Protein AF-A0A081AE24-F1 (afdb_monomer_lite)

Organism: NCBI:txid1317066

pLDDT: mean 74.72, std 18.14, range [26.52, 94.0]

Structure (mmCIF, N/CA/C/O backbone):
data_AF-A0A081AE24-F1
#
_entry.id   AF-A0A081AE24-F1
#
loop_
_atom_site.group_PDB
_atom_site.id
_atom_site.type_symbol
_atom_site.label_atom_id
_atom_site.label_alt_id
_atom_site.label_comp_id
_atom_site.label_asym_id
_atom_site.label_entity_id
_atom_site.label_seq_id
_atom_site.pdbx_PDB_ins_code
_atom_site.Cartn_x
_atom_site.Cartn_y
_atom_site.Cartn_z
_atom_site.occupancy
_atom_site.B_iso_or_equiv
_atom_site.auth_seq_id
_atom_site.auth_comp_id
_atom_site.auth_asym_id
_atom_site.auth_atom_id
_atom_site.pdbx_PDB_model_num
ATOM 1 N N . MET A 1 1 ? 4.979 17.630 -4.922 1.00 41.41 1 MET A N 1
ATOM 2 C CA . MET A 1 1 ? 6.283 16.929 -4.987 1.00 41.41 1 MET A CA 1
ATOM 3 C C . MET A 1 1 ? 7.118 17.020 -3.705 1.00 41.41 1 MET A C 1
ATOM 5 O O . MET A 1 1 ? 7.867 16.092 -3.446 1.00 41.41 1 MET A O 1
ATOM 9 N N . ALA A 1 2 ? 7.011 18.074 -2.882 1.00 43.69 2 ALA A N 1
ATOM 10 C CA . ALA A 1 2 ? 7.809 18.193 -1.649 1.00 43.69 2 ALA A CA 1
ATOM 11 C C . ALA A 1 2 ? 7.499 17.121 -0.578 1.00 43.69 2 ALA A C 1
ATOM 13 O O . ALA A 1 2 ? 8.414 16.641 0.081 1.00 43.69 2 ALA A O 1
ATOM 14 N N . TRP A 1 3 ? 6.238 16.694 -0.447 1.00 47.53 3 TRP A N 1
ATOM 15 C CA . TRP A 1 3 ? 5.813 15.715 0.565 1.00 47.53 3 TRP A CA 1
ATOM 16 C C . TRP A 1 3 ? 6.389 14.302 0.342 1.00 47.53 3 TRP A C 1
ATOM 18 O O . TRP A 1 3 ? 6.712 13.615 1.305 1.00 47.53 3 TRP A O 1
ATOM 28 N N . LEU A 1 4 ? 6.619 13.914 -0.918 1.00 44.28 4 LEU A N 1
ATOM 29 C CA . LEU A 1 4 ? 7.229 12.633 -1.313 1.00 44.28 4 LEU A CA 1
ATOM 30 C C . LEU A 1 4 ? 8.671 12.485 -0.789 1.00 44.28 4 LEU A C 1
ATOM 32 O O . LEU A 1 4 ? 9.166 11.380 -0.614 1.00 44.28 4 LEU A O 1
ATOM 36 N N . ASN A 1 5 ? 9.340 13.608 -0.516 1.00 48.75 5 ASN A N 1
ATOM 37 C CA . ASN A 1 5 ? 10.709 13.654 -0.006 1.00 48.75 5 ASN A CA 1
ATOM 38 C C . ASN A 1 5 ? 10.793 13.862 1.514 1.00 48.75 5 ASN A C 1
ATOM 40 O O . ASN A 1 5 ? 11.902 13.880 2.042 1.00 48.75 5 ASN A O 1
ATOM 44 N N . ALA A 1 6 ? 9.661 14.076 2.192 1.00 53.69 6 ALA A N 1
ATOM 45 C CA . ALA A 1 6 ? 9.621 14.566 3.571 1.00 53.69 6 ALA A CA 1
ATOM 46 C C . ALA A 1 6 ? 9.233 13.499 4.611 1.00 53.69 6 ALA A C 1
ATOM 48 O O . ALA A 1 6 ? 9.387 13.742 5.804 1.00 53.69 6 ALA A O 1
ATOM 49 N N . GLY A 1 7 ? 8.734 12.332 4.191 1.00 47.12 7 GLY A N 1
ATOM 50 C CA . GLY A 1 7 ? 8.261 11.286 5.101 1.00 47.12 7 GLY A CA 1
ATOM 51 C C . GLY A 1 7 ? 9.222 10.104 5.195 1.00 47.12 7 GLY A C 1
ATOM 52 O O . GLY A 1 7 ? 9.335 9.325 4.255 1.00 47.12 7 GLY A O 1
ATOM 53 N N . GLY A 1 8 ? 9.882 9.940 6.339 1.00 54.56 8 GLY A N 1
ATOM 54 C CA . GLY A 1 8 ? 10.626 8.731 6.684 1.00 54.56 8 GLY A CA 1
ATOM 55 C C . GLY A 1 8 ? 10.760 8.611 8.199 1.00 54.56 8 GLY A C 1
ATOM 56 O O . GLY A 1 8 ? 11.072 9.592 8.870 1.00 54.56 8 GLY A O 1
ATOM 57 N N . VAL A 1 9 ? 10.519 7.418 8.741 1.00 50.28 9 VAL A N 1
ATOM 58 C CA . VAL A 1 9 ? 10.783 7.079 10.148 1.00 50.28 9 VAL A CA 1
ATOM 59 C C . VAL A 1 9 ? 11.939 6.086 10.174 1.00 50.28 9 VAL A C 1
ATOM 61 O O . VAL A 1 9 ? 11.972 5.143 9.385 1.00 50.28 9 VAL A O 1
ATOM 64 N N . ASN A 1 10 ? 12.907 6.297 11.067 1.00 51.16 10 ASN A N 1
ATOM 65 C CA . ASN A 1 10 ? 13.998 5.354 11.271 1.00 51.16 10 ASN A CA 1
ATOM 66 C C . ASN A 1 10 ? 13.455 4.088 11.964 1.00 51.16 10 ASN A C 1
ATOM 68 O O . ASN A 1 10 ? 13.301 4.063 13.185 1.00 51.16 10 ASN A O 1
ATOM 72 N N . MET A 1 11 ? 13.181 3.038 11.183 1.00 52.00 11 MET A N 1
ATOM 73 C CA . MET A 1 11 ? 12.704 1.741 11.693 1.00 52.00 11 MET A CA 1
ATOM 74 C C . MET A 1 11 ? 13.794 0.906 12.391 1.00 52.00 11 MET A C 1
ATOM 76 O O . MET A 1 11 ? 13.495 -0.163 12.906 1.00 52.00 11 MET A O 1
ATOM 80 N N . GLN A 1 12 ? 15.053 1.359 12.415 1.00 50.38 12 GLN A N 1
ATOM 81 C CA . GLN A 1 12 ? 16.148 0.629 13.065 1.00 50.38 12 GLN A CA 1
ATOM 82 C C . GLN A 1 12 ? 16.309 0.994 14.544 1.00 50.38 12 GLN A C 1
ATOM 84 O O . GLN A 1 12 ? 16.821 0.184 15.309 1.00 50.38 12 GLN A O 1
ATOM 89 N N . ASN A 1 13 ? 15.911 2.202 14.962 1.00 51.09 13 ASN A N 1
ATOM 90 C CA . ASN A 1 13 ? 16.130 2.642 16.348 1.00 51.09 13 ASN A CA 1
ATOM 91 C C . ASN A 1 13 ? 15.014 3.533 16.928 1.00 51.09 13 ASN A C 1
ATOM 93 O O . ASN A 1 13 ? 15.165 4.046 18.030 1.00 51.09 13 ASN A O 1
ATOM 97 N N . PHE A 1 14 ? 13.917 3.786 16.198 1.00 51.69 14 PHE A N 1
ATOM 98 C CA . PHE A 1 14 ? 12.763 4.589 16.661 1.00 51.69 14 PHE A CA 1
ATOM 99 C C . PHE A 1 14 ? 13.107 5.974 17.266 1.00 51.69 14 PHE A C 1
ATOM 101 O O . PHE A 1 14 ? 12.268 6.622 17.887 1.00 51.69 14 PHE A O 1
ATOM 108 N N . SER A 1 15 ? 14.339 6.455 17.085 1.00 47.44 15 SER A N 1
ATOM 109 C CA . SER A 1 15 ? 14.841 7.687 17.681 1.00 47.44 15 SER A CA 1
ATOM 110 C C . SER A 1 15 ? 14.500 8.876 16.794 1.00 47.44 15 SER A C 1
ATOM 112 O O . SER A 1 15 ? 14.891 8.923 15.629 1.00 47.44 15 SER A O 1
ATOM 114 N N . ALA A 1 16 ? 13.846 9.881 17.379 1.00 48.75 16 ALA A N 1
ATOM 115 C CA . ALA A 1 16 ? 13.494 11.144 16.724 1.00 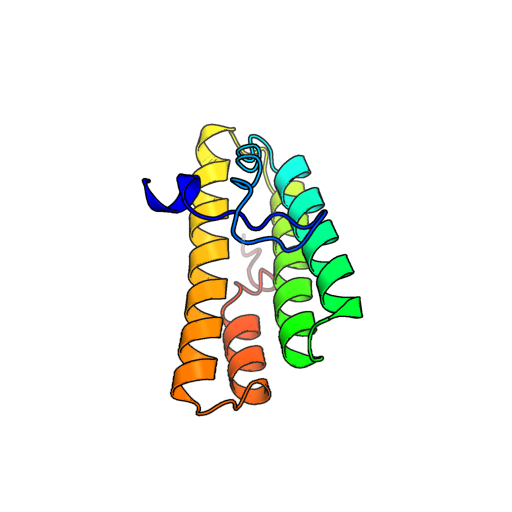48.75 16 ALA A CA 1
ATOM 116 C C . ALA A 1 16 ? 14.712 11.993 16.286 1.00 48.75 16 ALA A C 1
ATOM 118 O O . ALA A 1 16 ? 14.549 12.976 15.570 1.00 48.75 16 ALA A O 1
ATOM 119 N N . GLY A 1 17 ? 15.928 11.633 16.722 1.00 46.66 17 GLY A N 1
ATOM 120 C CA . GLY A 1 17 ? 17.161 12.401 16.505 1.00 46.66 17 GLY A CA 1
ATOM 121 C C . GLY A 1 17 ? 18.041 11.951 15.334 1.00 46.66 17 GLY A C 1
ATOM 122 O O . GLY A 1 17 ? 19.069 12.575 15.091 1.00 46.66 17 GLY A O 1
ATOM 123 N N . VAL A 1 18 ? 17.678 10.889 14.609 1.00 49.78 18 VAL A N 1
ATOM 124 C CA . VAL A 1 18 ? 18.432 10.441 13.428 1.00 49.78 18 VAL A CA 1
ATOM 125 C C . VAL A 1 18 ? 17.547 10.629 12.211 1.00 49.78 18 VAL A C 1
ATOM 127 O O . VAL A 1 18 ? 16.509 9.976 12.106 1.00 49.78 18 VAL A O 1
ATOM 130 N N . ALA A 1 19 ? 17.960 11.515 11.299 1.00 50.75 19 ALA A N 1
ATOM 131 C CA . ALA A 1 19 ? 17.292 11.685 10.016 1.00 50.75 19 ALA A CA 1
ATOM 132 C C . ALA A 1 19 ? 17.133 10.304 9.371 1.00 50.75 19 ALA A C 1
ATOM 134 O O . ALA A 1 19 ? 18.125 9.616 9.111 1.00 50.75 19 ALA A O 1
ATOM 135 N N . ALA A 1 20 ? 15.886 9.869 9.192 1.00 51.22 20 ALA A N 1
ATOM 136 C CA . ALA A 1 20 ? 15.614 8.603 8.542 1.00 51.22 20 ALA A CA 1
ATOM 137 C C . ALA A 1 20 ? 16.294 8.622 7.165 1.00 51.22 20 ALA A C 1
ATOM 139 O O . ALA A 1 20 ? 16.206 9.643 6.469 1.00 51.22 20 ALA A O 1
ATOM 140 N N . PRO A 1 21 ? 16.983 7.538 6.762 1.00 55.94 21 PRO A N 1
ATOM 141 C CA . PRO A 1 21 ? 17.475 7.422 5.403 1.00 55.94 21 PRO A CA 1
ATOM 142 C C . PRO A 1 21 ? 16.322 7.724 4.458 1.00 55.94 21 PRO A C 1
ATOM 144 O O . PRO A 1 21 ? 15.226 7.178 4.617 1.00 55.94 21 PRO A O 1
ATOM 147 N N . LYS A 1 22 ? 16.551 8.639 3.517 1.00 58.72 22 LYS A N 1
ATOM 148 C CA . LYS A 1 22 ? 15.528 8.989 2.543 1.00 58.72 22 LYS A CA 1
ATOM 149 C C . LYS A 1 22 ? 15.102 7.698 1.838 1.00 58.72 22 LYS A C 1
ATOM 151 O O . LYS A 1 22 ? 15.983 7.021 1.299 1.00 58.72 22 LYS A O 1
ATOM 156 N N . PRO A 1 23 ? 13.805 7.343 1.849 1.00 59.88 23 PRO A N 1
ATOM 157 C CA . PRO A 1 23 ? 13.355 6.146 1.166 1.00 59.88 23 PRO A CA 1
ATOM 158 C C . PRO A 1 23 ? 13.790 6.224 -0.301 1.00 59.88 23 PRO A C 1
ATOM 160 O O . PRO A 1 23 ? 13.650 7.293 -0.912 1.00 59.88 23 PRO A O 1
ATOM 163 N N . PRO A 1 24 ? 14.352 5.148 -0.873 1.00 66.06 24 PRO A N 1
ATOM 164 C CA . PRO A 1 24 ? 14.621 5.119 -2.299 1.00 66.06 24 PRO A CA 1
ATOM 165 C C . PRO A 1 24 ? 13.313 5.383 -3.050 1.00 66.06 24 PRO A C 1
ATOM 167 O O . PRO A 1 24 ? 12.264 4.831 -2.717 1.00 66.06 24 PRO A O 1
ATOM 170 N N . VAL A 1 25 ? 13.364 6.272 -4.043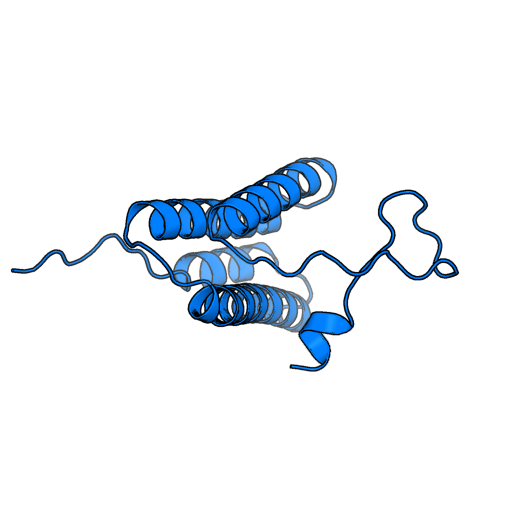 1.00 72.44 25 VAL A N 1
ATOM 171 C CA . VAL A 1 25 ? 12.200 6.556 -4.885 1.00 72.44 25 VAL A CA 1
ATOM 172 C C . VAL A 1 25 ? 11.906 5.298 -5.691 1.00 72.44 25 VAL A C 1
ATOM 174 O O . VAL A 1 25 ? 12.795 4.795 -6.378 1.00 72.44 25 VAL A O 1
ATOM 177 N N . ALA A 1 26 ? 10.677 4.789 -5.602 1.00 74.00 26 ALA A N 1
ATOM 178 C CA . ALA A 1 26 ? 10.256 3.656 -6.413 1.00 74.00 26 ALA A CA 1
ATOM 179 C C . ALA A 1 26 ? 10.416 4.017 -7.898 1.00 74.00 26 ALA A C 1
ATOM 181 O O . ALA A 1 26 ? 9.787 4.953 -8.391 1.00 74.00 26 ALA A O 1
ATOM 182 N N . SER A 1 27 ? 11.296 3.297 -8.589 1.00 80.62 27 SER A N 1
ATOM 183 C CA . SER A 1 27 ? 11.608 3.490 -10.010 1.00 80.62 27 SER A CA 1
ATOM 184 C C . SER A 1 27 ? 11.016 2.398 -10.903 1.00 80.62 27 SER A C 1
ATOM 186 O O . SER A 1 27 ? 11.143 2.467 -12.123 1.00 80.62 27 SER A O 1
ATOM 188 N N . SER A 1 28 ? 10.368 1.396 -10.304 1.00 89.38 28 SER A N 1
ATOM 189 C CA . SER A 1 28 ? 9.716 0.284 -10.991 1.00 89.38 28 SER A CA 1
ATOM 190 C C . SER A 1 28 ? 8.526 -0.238 -10.186 1.00 89.38 28 SER A C 1
ATOM 192 O O . SER A 1 28 ? 8.442 -0.026 -8.972 1.00 89.38 28 SER A O 1
ATOM 194 N N . MET A 1 29 ? 7.629 -0.964 -10.856 1.00 91.31 29 MET A N 1
ATOM 195 C CA . MET A 1 29 ? 6.525 -1.657 -10.187 1.00 91.31 29 MET A CA 1
ATOM 196 C C . MET A 1 29 ? 7.009 -2.755 -9.241 1.00 91.31 29 MET A C 1
ATOM 198 O O . MET A 1 29 ? 6.476 -2.862 -8.143 1.00 91.31 29 MET A O 1
ATOM 202 N N . GLY A 1 30 ? 8.075 -3.486 -9.583 1.00 90.56 30 GLY A N 1
ATOM 203 C CA . GLY A 1 30 ? 8.666 -4.482 -8.681 1.00 90.56 30 GLY A CA 1
ATOM 204 C C . GLY A 1 30 ? 9.071 -3.894 -7.323 1.00 90.56 30 GLY A C 1
ATOM 205 O O . GLY A 1 30 ? 8.723 -4.448 -6.283 1.00 90.56 30 GLY A O 1
ATOM 206 N N . LEU A 1 31 ? 9.702 -2.710 -7.312 1.00 89.81 31 LEU A N 1
ATOM 207 C CA . LEU A 1 31 ? 10.024 -2.009 -6.060 1.00 89.81 31 LEU A CA 1
ATOM 208 C C . LEU A 1 31 ? 8.769 -1.587 -5.284 1.00 89.81 31 LEU A C 1
ATOM 210 O O . LEU A 1 31 ? 8.780 -1.582 -4.054 1.00 89.81 31 LEU A O 1
ATOM 214 N N . LEU A 1 32 ? 7.688 -1.238 -5.985 1.00 90.44 32 LEU A N 1
ATOM 215 C CA . LEU A 1 32 ? 6.417 -0.876 -5.364 1.00 90.44 32 LEU A CA 1
ATOM 216 C C . LEU A 1 32 ? 5.720 -2.096 -4.742 1.00 90.44 32 LEU A C 1
ATOM 218 O O . LEU A 1 32 ? 5.236 -2.009 -3.614 1.00 90.44 32 LEU A O 1
ATOM 222 N N . VAL A 1 33 ? 5.724 -3.238 -5.439 1.00 92.50 33 VAL A N 1
ATOM 223 C CA . VAL A 1 33 ? 5.227 -4.526 -4.931 1.00 92.50 33 VAL A CA 1
ATOM 224 C C . VAL A 1 33 ? 6.010 -4.940 -3.686 1.00 92.50 33 VAL A C 1
ATOM 226 O O . VAL A 1 33 ? 5.410 -5.308 -2.676 1.00 92.50 33 VAL A O 1
ATOM 229 N N . ASP A 1 34 ? 7.341 -4.859 -3.727 1.00 90.94 34 ASP A N 1
ATOM 230 C CA . ASP A 1 34 ? 8.191 -5.227 -2.595 1.00 90.94 34 ASP A CA 1
ATOM 231 C C . ASP A 1 34 ? 7.966 -4.307 -1.388 1.00 90.94 34 ASP A C 1
ATOM 233 O O . ASP A 1 34 ? 7.844 -4.792 -0.259 1.00 90.94 34 ASP A O 1
ATOM 237 N N . ALA A 1 35 ? 7.822 -2.998 -1.615 1.00 90.31 35 ALA A N 1
ATOM 238 C CA . ALA A 1 35 ? 7.489 -2.039 -0.564 1.00 90.31 35 ALA A CA 1
ATOM 239 C C . ALA A 1 35 ? 6.110 -2.317 0.060 1.00 90.31 35 ALA A C 1
ATOM 241 O O . ALA A 1 35 ? 5.987 -2.358 1.286 1.00 90.31 35 ALA A O 1
ATOM 242 N N . ALA A 1 36 ? 5.081 -2.569 -0.758 1.00 91.88 36 ALA A N 1
ATOM 243 C CA . ALA A 1 36 ? 3.744 -2.917 -0.277 1.00 91.88 36 ALA A CA 1
ATOM 244 C C . ALA A 1 36 ? 3.751 -4.239 0.511 1.00 91.88 36 ALA A C 1
ATOM 246 O O . ALA A 1 36 ? 3.124 -4.344 1.568 1.00 91.88 36 ALA A O 1
ATOM 247 N N . ARG A 1 37 ? 4.524 -5.233 0.054 1.00 94.00 37 ARG A N 1
ATOM 248 C CA . ARG A 1 37 ? 4.688 -6.515 0.749 1.00 94.00 37 ARG A CA 1
ATOM 249 C C . ARG A 1 37 ? 5.370 -6.332 2.103 1.00 94.00 37 ARG A C 1
ATOM 251 O O . ARG A 1 37 ? 4.925 -6.919 3.089 1.00 94.00 37 ARG A O 1
ATOM 258 N N . MET A 1 38 ? 6.417 -5.510 2.170 1.00 91.75 38 MET A N 1
ATOM 259 C CA . MET A 1 38 ? 7.093 -5.175 3.425 1.00 91.75 38 MET A CA 1
ATOM 260 C C . MET A 1 38 ? 6.148 -4.457 4.397 1.00 91.75 38 MET A C 1
ATOM 262 O O . MET A 1 38 ? 6.107 -4.807 5.577 1.00 91.75 38 MET A O 1
ATOM 266 N N . LEU A 1 39 ? 5.341 -3.514 3.904 1.00 89.50 39 LEU A N 1
ATOM 267 C CA . LEU A 1 39 ? 4.341 -2.819 4.712 1.00 89.50 39 LEU A CA 1
ATOM 268 C C . LEU A 1 39 ? 3.283 -3.782 5.269 1.00 89.50 39 LEU A C 1
ATOM 270 O O . LEU A 1 39 ? 2.971 -3.711 6.455 1.00 89.50 39 LEU A O 1
ATOM 274 N N . CYS A 1 40 ? 2.785 -4.724 4.462 1.00 91.44 40 CYS A N 1
ATOM 275 C CA . CYS A 1 40 ? 1.858 -5.758 4.931 1.00 91.44 40 CYS A CA 1
ATOM 276 C C . CYS A 1 40 ? 2.491 -6.643 6.011 1.00 91.44 40 CYS A C 1
ATOM 278 O O . CYS A 1 40 ? 1.860 -6.925 7.026 1.00 91.44 40 CYS A O 1
ATOM 280 N N . ARG A 1 41 ? 3.757 -7.051 5.842 1.00 91.62 41 ARG A N 1
ATOM 281 C CA . ARG A 1 41 ? 4.477 -7.836 6.860 1.00 91.62 41 ARG A CA 1
ATOM 282 C C . ARG A 1 41 ? 4.584 -7.086 8.183 1.00 91.62 41 ARG A C 1
ATOM 284 O O . ARG A 1 41 ? 4.260 -7.654 9.218 1.00 91.62 41 ARG A O 1
ATOM 291 N N . TYR A 1 42 ? 4.957 -5.811 8.136 1.00 87.44 42 TYR A N 1
ATOM 292 C CA . TYR A 1 42 ? 4.985 -4.956 9.320 1.00 87.44 42 TYR A CA 1
ATOM 293 C C . TYR A 1 42 ? 3.587 -4.810 9.949 1.00 87.44 42 TYR A C 1
ATOM 295 O O . TYR A 1 42 ? 3.418 -4.907 11.162 1.00 87.44 42 TYR A O 1
ATOM 303 N N . ALA A 1 43 ? 2.549 -4.646 9.127 1.00 88.25 43 ALA A N 1
ATOM 304 C CA . ALA A 1 43 ? 1.173 -4.505 9.591 1.00 88.25 43 ALA A CA 1
ATOM 305 C C . ALA A 1 43 ? 0.651 -5.718 10.362 1.00 88.25 43 ALA A C 1
ATOM 307 O O . ALA A 1 43 ? -0.101 -5.559 11.326 1.00 88.25 43 ALA A O 1
ATOM 308 N N . GLN A 1 44 ? 1.064 -6.918 9.958 1.00 89.25 44 GLN A N 1
ATOM 309 C CA . GLN A 1 44 ? 0.692 -8.157 10.635 1.00 89.25 44 GLN A CA 1
ATOM 310 C C . GLN A 1 44 ? 1.208 -8.215 12.081 1.00 89.25 44 GLN A C 1
ATOM 312 O O . GLN A 1 44 ? 0.563 -8.821 12.938 1.00 89.25 44 GLN A O 1
ATOM 317 N N . GLU A 1 45 ? 2.323 -7.548 12.373 1.00 87.69 45 GLU A N 1
ATOM 318 C CA . GLU A 1 45 ? 2.889 -7.485 13.722 1.00 87.69 45 GLU A CA 1
ATOM 319 C C . GLU A 1 45 ? 2.265 -6.365 14.565 1.00 87.69 45 GLU A C 1
ATOM 321 O O . GLU A 1 45 ? 1.995 -6.570 15.748 1.00 87.69 45 GLU A O 1
ATOM 326 N N . PHE A 1 46 ? 1.989 -5.198 13.968 1.00 84.69 46 PHE A N 1
ATOM 327 C CA . PHE A 1 46 ? 1.728 -3.974 14.742 1.00 84.69 46 PHE A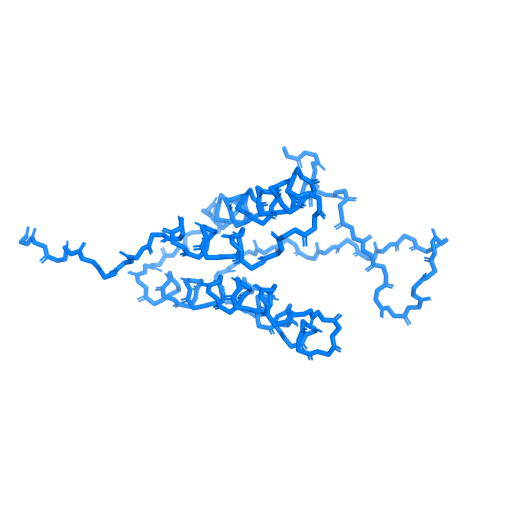 CA 1
ATOM 328 C C . PHE A 1 46 ? 0.338 -3.346 14.573 1.00 84.69 46 PHE A C 1
ATOM 330 O O . PHE A 1 46 ? -0.034 -2.501 15.388 1.00 84.69 46 PHE A O 1
ATOM 337 N N . TYR A 1 47 ? -0.446 -3.714 13.555 1.00 85.12 47 TYR A N 1
ATOM 338 C CA . TYR A 1 47 ? -1.739 -3.069 13.281 1.00 85.12 47 TYR A CA 1
ATOM 339 C C . TYR A 1 47 ? -2.947 -3.954 13.595 1.00 85.12 47 TYR A C 1
ATOM 341 O O . TYR A 1 47 ? -2.844 -5.176 13.658 1.00 85.12 47 TYR A O 1
ATOM 349 N N . 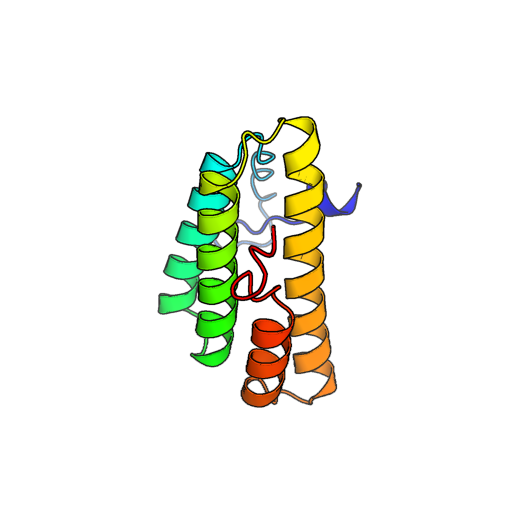ALA A 1 48 ? -4.111 -3.329 13.792 1.00 88.31 48 ALA A N 1
ATOM 350 C CA . ALA A 1 48 ? -5.388 -4.022 13.964 1.00 88.31 48 ALA A CA 1
ATOM 351 C C . ALA A 1 48 ? -5.900 -4.594 12.632 1.00 88.31 48 ALA A C 1
ATOM 353 O O . ALA A 1 48 ? -5.596 -4.044 11.572 1.00 88.31 48 ALA A O 1
ATOM 354 N N . GLN A 1 49 ? -6.720 -5.650 12.695 1.00 88.56 49 GLN A N 1
ATOM 355 C CA . GLN A 1 49 ? -7.215 -6.373 11.515 1.00 88.56 49 GLN A CA 1
ATOM 356 C C . GLN A 1 49 ? -7.762 -5.463 10.399 1.00 88.56 49 GLN A C 1
ATOM 358 O O . GLN A 1 49 ? -7.285 -5.594 9.278 1.00 88.56 49 GLN A O 1
ATOM 363 N N . PRO A 1 50 ? -8.620 -4.457 10.666 1.00 84.94 50 PRO A N 1
ATOM 364 C CA . PRO A 1 50 ? -9.192 -3.661 9.579 1.00 84.94 50 PRO A CA 1
ATOM 365 C C . PRO A 1 50 ? -8.155 -2.823 8.814 1.00 84.94 50 PRO A C 1
ATOM 367 O O . PRO A 1 50 ? -8.354 -2.507 7.646 1.00 84.94 50 PRO A O 1
ATOM 370 N N . VAL A 1 51 ? -7.038 -2.457 9.453 1.00 87.25 51 VAL A N 1
ATOM 371 C CA . VAL A 1 51 ? -5.919 -1.773 8.782 1.00 87.25 51 VAL A CA 1
ATOM 372 C C . VAL A 1 51 ? -5.144 -2.762 7.912 1.00 87.25 51 VAL A C 1
ATOM 374 O O . VAL A 1 51 ? -4.706 -2.402 6.823 1.00 87.25 51 VAL A O 1
ATOM 377 N N . ARG A 1 52 ? -4.989 -4.010 8.373 1.00 90.06 52 ARG A N 1
ATOM 378 C CA . ARG A 1 52 ? -4.348 -5.081 7.595 1.00 90.06 52 ARG A CA 1
ATOM 379 C C . ARG A 1 52 ? -5.132 -5.351 6.319 1.00 90.06 52 ARG A C 1
ATOM 381 O O . ARG A 1 52 ? -4.524 -5.357 5.260 1.00 90.06 52 ARG A O 1
ATOM 388 N N . ASP A 1 53 ? -6.457 -5.442 6.412 1.00 88.75 53 ASP A N 1
ATOM 389 C CA . ASP A 1 53 ? -7.332 -5.706 5.264 1.00 88.75 53 ASP A CA 1
ATOM 390 C C . ASP A 1 53 ? -7.185 -4.626 4.168 1.00 88.75 53 ASP A C 1
ATOM 392 O O . ASP A 1 53 ? -7.110 -4.932 2.975 1.00 88.75 53 ASP A O 1
ATOM 396 N N . VAL A 1 54 ? -7.061 -3.348 4.559 1.00 88.75 54 VAL A N 1
ATOM 397 C CA . VAL A 1 54 ? -6.794 -2.242 3.617 1.00 88.75 54 VAL A CA 1
ATOM 398 C C . VAL A 1 54 ? -5.421 -2.392 2.964 1.00 88.75 54 VAL A C 1
ATOM 400 O O . VAL A 1 54 ? -5.293 -2.225 1.753 1.00 88.75 54 VAL A O 1
ATOM 403 N N . LEU A 1 55 ? -4.383 -2.699 3.745 1.00 92.12 55 LEU A N 1
ATOM 404 C CA . LEU A 1 55 ? -3.019 -2.833 3.230 1.00 92.12 55 LEU A CA 1
ATOM 405 C C . LEU A 1 55 ? -2.857 -4.054 2.316 1.00 92.12 55 LEU A C 1
ATOM 407 O O . LEU A 1 55 ? -2.171 -3.960 1.300 1.00 92.12 55 LEU A O 1
ATOM 411 N N . GLU A 1 56 ? -3.523 -5.162 2.629 1.00 92.44 56 GLU A N 1
ATOM 412 C CA . GLU A 1 56 ? -3.588 -6.345 1.767 1.00 92.44 56 GLU A CA 1
ATOM 413 C C . GLU A 1 56 ? -4.306 -6.024 0.454 1.00 92.44 56 GLU A C 1
ATOM 415 O O . GLU A 1 56 ? -3.797 -6.355 -0.612 1.00 92.44 56 GLU A O 1
ATOM 420 N N . SER A 1 57 ? -5.396 -5.252 0.506 1.00 90.94 57 SER A N 1
ATOM 421 C CA . SER A 1 57 ? -6.083 -4.773 -0.701 1.00 90.94 57 SER A CA 1
ATOM 422 C C . SER A 1 57 ? -5.178 -3.889 -1.577 1.00 90.94 57 SER A C 1
ATOM 424 O O . SER A 1 57 ? -5.198 -3.997 -2.805 1.00 90.94 57 SER A O 1
ATOM 426 N N . VAL A 1 58 ? -4.342 -3.036 -0.966 1.00 91.38 58 VAL A N 1
ATOM 427 C CA . VAL A 1 58 ? -3.318 -2.261 -1.695 1.00 91.38 58 VAL A CA 1
ATOM 428 C C . VAL A 1 58 ? -2.296 -3.190 -2.345 1.00 91.38 58 VAL A C 1
ATOM 430 O O . VAL A 1 58 ? -1.950 -2.990 -3.509 1.00 91.38 58 VAL A O 1
ATOM 433 N N . LEU A 1 59 ? -1.798 -4.190 -1.614 1.00 93.31 59 LEU A N 1
ATOM 434 C CA . LEU A 1 59 ? -0.822 -5.142 -2.140 1.00 93.31 59 LEU A CA 1
ATOM 435 C C . LEU A 1 59 ? -1.383 -5.912 -3.340 1.00 93.31 59 LEU A C 1
ATOM 437 O O . LEU A 1 59 ? -0.707 -5.991 -4.366 1.00 93.31 59 LEU A O 1
ATOM 441 N N . ASP A 1 60 ? -2.606 -6.423 -3.230 1.00 92.31 60 ASP A N 1
ATOM 442 C CA . ASP A 1 60 ? -3.278 -7.155 -4.304 1.00 92.31 60 ASP A CA 1
ATOM 443 C C . ASP A 1 60 ? -3.435 -6.288 -5.553 1.00 92.31 60 ASP A C 1
ATOM 445 O O . ASP A 1 60 ? -3.133 -6.727 -6.664 1.00 92.31 60 ASP A O 1
ATOM 449 N N . LEU A 1 61 ? -3.842 -5.027 -5.388 1.00 89.44 61 LEU A N 1
ATOM 450 C CA . LEU A 1 61 ? -3.971 -4.108 -6.512 1.00 89.44 61 LEU A CA 1
ATOM 451 C C . LEU A 1 61 ? -2.621 -3.818 -7.176 1.00 89.44 61 LEU A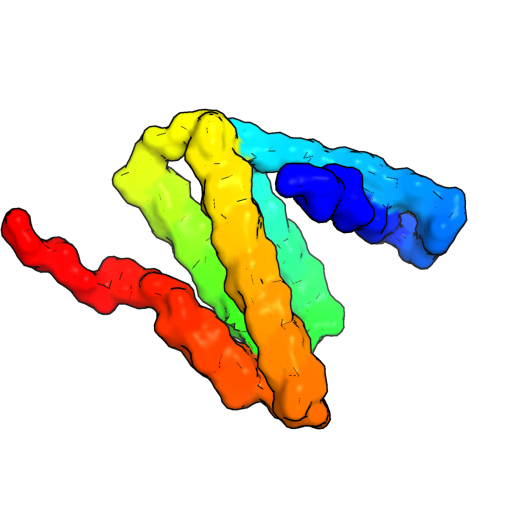 C 1
ATOM 453 O O . LEU A 1 61 ? -2.520 -3.841 -8.400 1.00 89.44 61 LEU A O 1
ATOM 457 N N . VAL A 1 62 ? -1.571 -3.546 -6.400 1.00 91.31 62 VAL A N 1
ATOM 458 C CA . VAL A 1 62 ? -0.243 -3.255 -6.962 1.00 91.31 62 VAL A CA 1
ATOM 459 C C . VAL A 1 62 ? 0.311 -4.470 -7.715 1.00 91.31 62 VAL A C 1
ATOM 461 O O . VAL A 1 62 ? 0.912 -4.298 -8.774 1.00 91.31 62 VAL A O 1
ATOM 464 N N . GLN A 1 63 ? 0.063 -5.689 -7.226 1.00 92.19 63 GLN A N 1
ATOM 465 C CA . GLN A 1 63 ? 0.413 -6.926 -7.934 1.00 92.19 63 GLN A CA 1
ATOM 466 C C . GLN A 1 63 ? -0.372 -7.093 -9.240 1.00 92.19 63 GLN A C 1
ATOM 468 O O . GLN A 1 63 ? 0.197 -7.506 -10.250 1.00 92.19 63 GLN A O 1
ATOM 473 N N . GLN A 1 64 ? -1.662 -6.744 -9.251 1.00 90.06 64 GLN A N 1
ATOM 474 C CA . GLN A 1 64 ? -2.461 -6.749 -10.479 1.00 90.06 64 GLN A CA 1
ATOM 475 C C . GLN A 1 64 ? -1.925 -5.739 -11.498 1.00 90.06 64 GLN A C 1
ATOM 477 O O . GLN A 1 64 ? -1.744 -6.088 -12.663 1.00 90.06 64 GLN A O 1
ATOM 482 N N . LEU A 1 65 ? -1.610 -4.515 -11.060 1.00 88.56 65 LEU A N 1
ATOM 483 C CA . LEU A 1 65 ? -1.052 -3.479 -11.929 1.00 88.56 65 LEU A CA 1
ATOM 484 C C . LEU A 1 65 ? 0.273 -3.926 -12.559 1.00 88.56 65 LEU A C 1
ATOM 486 O O . LEU A 1 65 ? 0.452 -3.735 -13.760 1.00 88.56 65 LEU A O 1
ATOM 490 N N . ASP A 1 66 ? 1.167 -4.552 -11.789 1.00 88.56 66 ASP A N 1
ATOM 491 C CA . ASP A 1 66 ? 2.441 -5.092 -12.291 1.00 88.56 66 ASP A CA 1
ATOM 492 C C . ASP A 1 66 ? 2.233 -6.131 -13.412 1.00 88.56 66 ASP A C 1
ATOM 494 O O . ASP A 1 66 ? 2.947 -6.122 -14.412 1.00 88.56 66 ASP A O 1
ATOM 498 N N . GLY A 1 67 ? 1.201 -6.977 -13.298 1.00 85.88 67 GLY A N 1
ATOM 499 C CA . GLY A 1 67 ? 0.866 -7.982 -14.313 1.00 85.88 67 GLY A CA 1
ATOM 500 C C . GLY A 1 67 ? 0.111 -7.455 -15.542 1.00 85.88 67 GLY A C 1
ATOM 501 O O . GLY A 1 67 ? 0.057 -8.142 -16.561 1.00 85.88 67 GLY A O 1
ATOM 502 N N . TRP A 1 68 ? -0.499 -6.270 -15.467 1.00 83.06 68 TRP A N 1
ATOM 503 C CA . TRP A 1 68 ? -1.407 -5.758 -16.503 1.00 83.06 68 TRP A CA 1
ATOM 504 C C . TRP A 1 68 ? -0.731 -4.943 -17.601 1.00 83.06 68 TRP A C 1
ATOM 506 O O . TRP A 1 68 ? -1.197 -4.942 -18.742 1.00 83.06 68 TRP A O 1
ATOM 516 N N . HIS A 1 69 ? 0.329 -4.208 -17.274 1.00 77.69 69 HIS A N 1
ATOM 517 C CA . HIS A 1 69 ? 0.947 -3.286 -18.219 1.00 77.69 69 HIS A CA 1
ATOM 518 C C . HIS A 1 69 ? 2.442 -3.113 -17.961 1.00 77.69 69 HIS A C 1
ATOM 520 O O . HIS A 1 69 ? 2.915 -3.226 -16.834 1.00 77.69 69 HIS A O 1
ATOM 526 N N . SER A 1 70 ? 3.196 -2.785 -19.011 1.00 84.62 70 SER A N 1
ATOM 527 C CA . SER A 1 70 ? 4.586 -2.348 -18.869 1.00 84.62 70 SER A CA 1
ATOM 528 C C . SER A 1 70 ? 4.620 -0.865 -18.512 1.00 84.62 70 SER A C 1
ATOM 530 O O . SER A 1 70 ? 4.540 -0.004 -19.383 1.00 84.62 70 SER A O 1
ATOM 532 N N . TRP A 1 71 ? 4.724 -0.573 -17.220 1.00 88.00 71 TRP A N 1
ATOM 533 C CA . TRP A 1 71 ? 4.771 0.792 -16.697 1.00 88.00 71 TRP A CA 1
ATOM 534 C C . TRP A 1 71 ? 6.118 1.459 -16.965 1.00 88.00 71 TRP A C 1
ATOM 536 O O . TRP A 1 71 ? 7.174 0.865 -16.729 1.00 88.00 71 TRP A O 1
ATOM 546 N N . MET A 1 72 ? 6.094 2.717 -17.401 1.00 89.06 72 MET A N 1
ATOM 547 C CA . MET A 1 72 ? 7.308 3.515 -17.525 1.00 89.06 72 MET A CA 1
ATOM 548 C C . MET A 1 72 ? 7.728 4.037 -16.152 1.00 89.06 72 MET A C 1
ATOM 550 O O . MET A 1 72 ? 6.900 4.299 -15.280 1.00 89.06 72 MET A O 1
ATOM 554 N N . ALA A 1 73 ? 9.027 4.274 -15.964 1.00 87.38 73 ALA A N 1
ATOM 555 C CA . ALA A 1 73 ? 9.545 4.856 -14.722 1.00 87.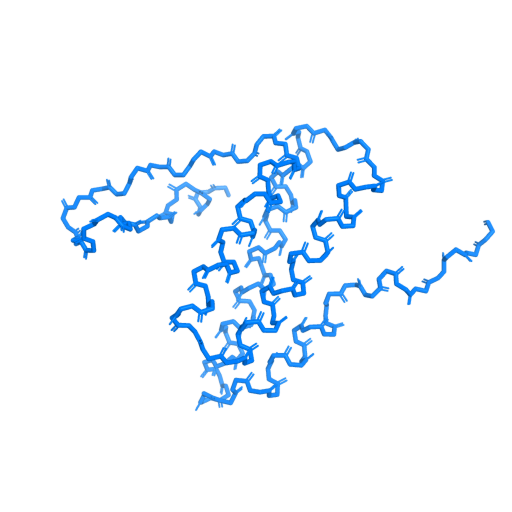38 73 ALA A CA 1
ATOM 556 C C . ALA A 1 73 ? 8.906 6.223 -14.391 1.00 87.38 73 ALA A C 1
ATOM 558 O O . ALA A 1 73 ? 8.819 6.594 -13.222 1.00 87.38 73 ALA A O 1
ATOM 559 N N . SER A 1 74 ? 8.434 6.962 -15.404 1.00 88.25 74 SER A N 1
ATOM 560 C CA . SER A 1 74 ? 7.683 8.214 -15.245 1.00 88.25 74 SER A CA 1
ATOM 561 C C . SER A 1 74 ? 6.285 8.028 -14.657 1.00 88.25 74 SER A C 1
ATOM 563 O O . SER A 1 74 ? 5.766 8.963 -14.055 1.00 88.25 74 SER A O 1
ATOM 565 N N . ASP A 1 75 ? 5.688 6.845 -14.803 1.00 88.06 75 ASP A N 1
ATOM 566 C CA . ASP A 1 75 ? 4.325 6.554 -14.349 1.00 88.06 75 ASP A CA 1
ATOM 567 C C . ASP A 1 75 ? 4.307 6.174 -12.864 1.00 88.06 75 ASP A C 1
ATOM 569 O O . ASP A 1 75 ? 3.360 6.486 -12.138 1.00 88.06 75 ASP A O 1
ATOM 573 N N . ILE A 1 76 ? 5.393 5.560 -12.381 1.00 89.31 76 ILE A N 1
ATOM 574 C CA . ILE A 1 76 ? 5.513 5.052 -11.007 1.00 89.31 76 ILE A CA 1
ATOM 575 C C . ILE A 1 76 ? 5.227 6.131 -9.945 1.00 89.31 76 ILE A C 1
ATOM 577 O O . ILE A 1 76 ? 4.438 5.862 -9.035 1.00 89.31 76 ILE A O 1
ATOM 581 N N . PRO A 1 77 ? 5.755 7.371 -10.035 1.00 86.12 77 PRO A N 1
ATOM 582 C CA . PRO A 1 77 ? 5.427 8.428 -9.080 1.00 86.12 77 PRO A CA 1
ATOM 583 C C . PRO A 1 77 ? 3.933 8.765 -9.007 1.00 86.12 77 PRO A C 1
ATOM 585 O O . PRO A 1 77 ? 3.455 9.149 -7.940 1.00 86.12 77 PRO A O 1
ATOM 588 N N . HIS A 1 78 ? 3.187 8.621 -10.108 1.00 86.25 78 HIS A N 1
ATOM 589 C CA . HIS A 1 78 ? 1.743 8.865 -10.129 1.00 86.25 78 HIS A CA 1
ATOM 590 C C . HIS A 1 78 ? 0.978 7.766 -9.388 1.00 86.25 78 HIS A C 1
ATOM 592 O O . HIS A 1 78 ? 0.073 8.068 -8.609 1.00 86.25 78 HIS A O 1
ATOM 598 N N . ILE A 1 79 ? 1.390 6.508 -9.552 1.00 88.56 79 ILE A N 1
ATOM 599 C CA . ILE A 1 79 ? 0.823 5.373 -8.812 1.00 88.56 79 ILE A CA 1
ATOM 600 C C . ILE A 1 79 ? 1.116 5.527 -7.316 1.00 88.56 79 ILE A C 1
ATOM 602 O O . ILE A 1 79 ? 0.210 5.433 -6.491 1.00 88.56 79 ILE A O 1
ATOM 606 N N . VAL A 1 80 ? 2.360 5.859 -6.956 1.00 87.94 80 VAL A N 1
ATOM 607 C CA . VAL A 1 80 ? 2.760 6.130 -5.564 1.00 87.94 80 VAL A CA 1
ATOM 608 C C . VAL A 1 80 ? 1.958 7.288 -4.967 1.00 87.94 80 VAL A C 1
ATOM 610 O O . VAL A 1 80 ? 1.525 7.214 -3.816 1.00 87.94 80 VAL A O 1
ATOM 613 N N . PHE A 1 81 ? 1.749 8.365 -5.728 1.00 85.38 81 PHE A N 1
ATOM 614 C CA . PHE A 1 81 ? 0.912 9.488 -5.305 1.00 85.38 81 PHE A CA 1
ATOM 615 C C . PHE A 1 81 ? -0.518 9.027 -5.002 1.00 85.38 81 PHE A C 1
ATOM 617 O O . PHE A 1 81 ? -1.082 9.394 -3.968 1.00 85.38 81 PHE A O 1
ATOM 624 N N . TRP A 1 82 ? -1.092 8.209 -5.881 1.00 89.00 82 TRP A N 1
ATOM 625 C CA . TRP A 1 82 ? -2.455 7.721 -5.733 1.00 89.00 82 TRP A CA 1
ATOM 626 C C . TRP A 1 82 ? -2.609 6.784 -4.525 1.00 89.00 82 TRP A C 1
ATOM 628 O O . TRP A 1 82 ? -3.483 7.032 -3.697 1.00 89.00 82 TRP A O 1
ATOM 638 N N . ILE A 1 83 ? -1.716 5.801 -4.345 1.00 88.38 83 ILE A N 1
ATOM 639 C CA . ILE A 1 83 ? -1.730 4.895 -3.178 1.00 88.38 83 ILE A CA 1
ATOM 640 C C . ILE A 1 83 ? -1.679 5.700 -1.877 1.00 88.38 83 ILE A C 1
ATOM 642 O O . ILE A 1 83 ? -2.506 5.509 -0.987 1.00 88.38 83 ILE A O 1
ATOM 646 N N . ASN A 1 84 ? -0.746 6.651 -1.781 1.00 87.19 84 ASN A N 1
ATOM 647 C CA . ASN A 1 84 ? -0.634 7.514 -0.606 1.00 87.19 84 ASN A CA 1
ATOM 648 C C . ASN A 1 84 ? -1.899 8.347 -0.373 1.00 87.19 84 ASN A C 1
ATOM 650 O O . ASN A 1 84 ? -2.302 8.535 0.770 1.00 87.19 84 ASN A O 1
ATOM 654 N N . SER A 1 85 ? -2.545 8.820 -1.441 1.00 84.12 85 SER A N 1
ATOM 655 C CA . SER A 1 85 ? -3.796 9.575 -1.331 1.00 84.12 85 SER A CA 1
ATOM 656 C C . SER A 1 85 ? -4.927 8.719 -0.758 1.00 84.12 85 SER A C 1
ATOM 658 O O . SER A 1 85 ? -5.678 9.206 0.083 1.00 84.12 85 SER A O 1
ATOM 660 N N . VAL A 1 86 ? -5.032 7.447 -1.158 1.00 84.19 86 VAL A N 1
ATOM 661 C CA . VAL A 1 86 ? -6.035 6.519 -0.607 1.00 84.19 86 VAL A CA 1
ATOM 662 C C . VAL A 1 86 ? -5.757 6.215 0.867 1.00 84.19 86 VAL A C 1
ATOM 664 O O . VAL A 1 86 ? -6.661 6.300 1.696 1.00 84.19 86 VAL A O 1
ATOM 667 N N . LEU A 1 87 ? -4.501 5.934 1.224 1.00 86.38 87 LEU A N 1
ATOM 668 C CA . LEU A 1 87 ? -4.118 5.679 2.617 1.00 86.38 87 LEU A CA 1
ATOM 669 C C . LEU A 1 87 ? -4.338 6.905 3.518 1.00 86.38 87 LEU A C 1
ATOM 671 O O . LEU A 1 87 ? -4.771 6.766 4.663 1.00 86.38 87 LEU A O 1
ATOM 675 N N . GLU A 1 88 ? -4.088 8.112 3.009 1.00 84.94 88 GLU A N 1
ATOM 676 C CA . GLU A 1 88 ? -4.347 9.353 3.743 1.00 84.94 88 GLU A CA 1
ATOM 677 C C . GLU A 1 88 ? -5.851 9.613 3.919 1.00 84.94 88 GLU A C 1
ATOM 679 O O . GLU A 1 88 ? -6.279 10.070 4.982 1.00 84.94 88 GLU A O 1
ATOM 684 N N . GLN A 1 89 ? -6.673 9.282 2.916 1.00 81.81 89 GLN A N 1
ATOM 685 C CA . GLN A 1 89 ? -8.132 9.345 3.034 1.00 81.81 89 GLN A CA 1
ATOM 686 C C . GLN A 1 89 ? -8.647 8.377 4.099 1.00 81.81 89 GLN A C 1
ATOM 688 O O . GLN A 1 89 ? -9.424 8.796 4.956 1.00 81.81 89 GLN A O 1
ATOM 693 N N . PHE A 1 90 ? -8.165 7.132 4.102 1.00 82.88 90 PHE A N 1
ATOM 694 C CA . PHE A 1 90 ? -8.470 6.161 5.154 1.00 82.88 90 PHE A CA 1
ATOM 695 C C . PHE A 1 90 ? -8.107 6.714 6.537 1.00 82.88 90 PHE A C 1
ATOM 697 O O . PHE A 1 90 ? -8.952 6.766 7.429 1.00 82.88 90 PHE A O 1
ATOM 704 N N . ARG A 1 91 ? -6.874 7.213 6.706 1.00 83.94 91 ARG A N 1
ATOM 705 C CA . ARG A 1 91 ? -6.409 7.801 7.973 1.00 83.94 91 ARG A CA 1
ATOM 706 C C . ARG A 1 91 ? -7.303 8.952 8.433 1.00 83.94 91 ARG A C 1
ATOM 708 O O . ARG A 1 91 ? -7.668 9.022 9.606 1.00 83.94 91 ARG A O 1
ATOM 715 N N . SER A 1 92 ? -7.660 9.837 7.507 1.00 82.25 92 SER A N 1
ATOM 716 C CA . SER A 1 92 ? -8.526 10.983 7.778 1.00 82.25 92 SER A CA 1
ATOM 717 C C . SER A 1 92 ? -9.920 10.532 8.211 1.00 82.25 92 SER A C 1
ATOM 719 O O . SER A 1 92 ? -10.432 11.015 9.216 1.00 82.25 92 SER A O 1
ATOM 721 N N . GLN A 1 93 ? -10.522 9.573 7.506 1.00 81.56 93 GLN A N 1
ATOM 722 C CA . GLN A 1 93 ? -11.842 9.043 7.844 1.00 81.56 93 GLN A CA 1
ATOM 723 C C . GLN A 1 93 ? -11.853 8.347 9.210 1.00 81.56 93 GLN A C 1
ATOM 725 O O . GLN A 1 93 ? -12.748 8.621 10.005 1.00 81.56 93 GLN A O 1
ATOM 730 N N . VAL A 1 94 ? -10.830 7.551 9.546 1.00 82.25 94 VAL A N 1
ATOM 731 C CA . VAL A 1 94 ? -10.709 6.936 10.882 1.00 82.25 94 VAL A CA 1
ATOM 732 C C . VAL A 1 94 ? -10.655 8.012 11.969 1.00 82.25 94 VAL A C 1
ATOM 734 O O . VAL A 1 94 ? -11.303 7.882 13.009 1.00 82.25 94 VAL A O 1
ATOM 737 N N . HIS A 1 95 ? -9.911 9.093 11.720 1.00 79.88 95 HIS A N 1
ATOM 738 C CA . HIS A 1 95 ? -9.811 10.217 12.645 1.00 79.88 95 HIS A CA 1
ATOM 739 C C . HIS A 1 95 ? -11.157 10.944 12.818 1.00 79.88 95 HIS A C 1
ATOM 741 O O . HIS A 1 95 ? -11.552 11.244 13.942 1.00 79.88 95 HIS A O 1
ATOM 747 N N . PHE A 1 96 ? -11.890 11.200 11.728 1.00 78.12 96 PHE A N 1
ATOM 748 C CA . PHE A 1 96 ? -13.217 11.828 11.788 1.00 78.12 96 PHE A CA 1
ATOM 749 C C . PHE A 1 96 ? -14.285 10.924 12.408 1.00 78.12 96 PHE A C 1
ATOM 751 O O . PHE A 1 96 ? -15.183 11.421 13.082 1.00 78.12 96 PHE A O 1
ATOM 758 N N . SER A 1 97 ? -14.167 9.608 12.233 1.00 77.00 97 SER A N 1
ATOM 759 C CA . SER A 1 97 ? -15.087 8.611 12.785 1.00 77.00 97 SER A CA 1
ATOM 760 C C . SER A 1 97 ? -14.797 8.266 14.255 1.00 77.00 97 SER A C 1
ATOM 762 O O . SER A 1 97 ? -15.255 7.248 14.769 1.00 77.00 97 SER A O 1
ATOM 764 N N . ASN A 1 98 ? -13.991 9.086 14.944 1.00 79.00 98 ASN A N 1
ATOM 765 C CA . ASN A 1 98 ? -13.595 8.892 16.341 1.00 79.00 98 ASN A CA 1
ATOM 766 C C . ASN A 1 98 ? -13.045 7.476 16.629 1.00 79.00 98 ASN A C 1
ATOM 768 O O . ASN A 1 98 ? -13.272 6.914 17.700 1.00 79.00 98 ASN A O 1
ATOM 772 N N . GLY A 1 99 ? -12.333 6.890 15.659 1.00 74.56 99 GLY A N 1
ATOM 773 C CA . GLY A 1 99 ? -11.728 5.567 15.787 1.00 74.56 99 GLY A CA 1
ATOM 774 C C . GLY A 1 99 ? -12.584 4.381 15.331 1.00 74.56 99 GLY A C 1
ATOM 775 O O . GLY A 1 99 ? -12.194 3.251 15.615 1.00 74.56 99 GLY A O 1
ATOM 776 N N . ASP A 1 100 ? -13.700 4.566 14.614 1.00 81.19 100 ASP A N 1
ATOM 777 C CA . ASP A 1 100 ? -14.353 3.439 13.924 1.00 81.19 100 ASP A CA 1
ATOM 778 C C . ASP A 1 100 ? -13.552 3.021 12.676 1.00 81.19 100 ASP A C 1
ATOM 780 O O . ASP A 1 100 ? -13.727 3.520 11.560 1.00 81.19 100 ASP A O 1
ATOM 784 N N . ILE A 1 101 ? -12.621 2.094 12.897 1.00 81.25 101 ILE A N 1
ATOM 785 C CA . ILE A 1 101 ? -11.705 1.581 11.874 1.00 81.25 101 ILE A CA 1
ATOM 786 C C . ILE A 1 101 ? -12.423 0.595 10.937 1.00 81.25 101 ILE A C 1
ATOM 788 O O . ILE A 1 101 ? -12.043 0.464 9.776 1.00 81.25 101 ILE A O 1
ATOM 792 N N . HIS A 1 102 ? -13.462 -0.098 11.408 1.00 78.94 102 HIS A N 1
ATOM 793 C CA . HIS A 1 102 ? -14.087 -1.187 10.658 1.00 78.94 102 HIS A CA 1
ATOM 794 C C . HIS A 1 102 ? -14.903 -0.665 9.472 1.00 78.94 102 HIS A C 1
ATOM 796 O O . HIS A 1 102 ? -14.711 -1.106 8.340 1.00 78.94 102 HIS A O 1
ATOM 802 N N . THR A 1 103 ? -15.783 0.311 9.704 1.00 76.00 103 THR A N 1
ATOM 803 C CA . THR A 1 103 ? -16.593 0.910 8.629 1.00 76.00 103 THR A CA 1
ATOM 804 C C . THR A 1 103 ? -15.722 1.637 7.605 1.00 76.00 103 THR A C 1
ATOM 806 O O . THR A 1 103 ? -15.915 1.486 6.398 1.00 76.00 103 THR A O 1
ATOM 809 N N . THR A 1 104 ? -14.705 2.344 8.092 1.00 76.56 104 THR A N 1
ATOM 810 C CA . THR A 1 104 ? -13.742 3.079 7.269 1.00 76.56 104 THR A CA 1
ATOM 811 C C . THR A 1 104 ? -12.882 2.154 6.398 1.00 76.56 104 THR A C 1
ATOM 813 O O . THR A 1 104 ? -12.613 2.458 5.232 1.00 76.56 104 THR A O 1
ATOM 816 N N . SER A 1 105 ? -12.465 1.007 6.943 1.00 69.62 105 SER A N 1
ATOM 817 C CA . SER A 1 105 ? -11.712 -0.019 6.211 1.00 69.62 105 SER A CA 1
ATOM 818 C C . SER A 1 105 ? -12.520 -0.546 5.030 1.00 69.62 105 SER A C 1
ATOM 820 O O . SER A 1 105 ? -12.057 -0.466 3.896 1.00 69.62 105 SER A O 1
ATOM 822 N N . LEU A 1 106 ? -13.777 -0.938 5.263 1.00 74.62 106 LEU A N 1
ATOM 823 C CA . LEU A 1 106 ? -14.668 -1.417 4.205 1.00 74.62 106 LEU A CA 1
ATOM 824 C C . LEU A 1 106 ? -14.859 -0.381 3.092 1.00 74.62 106 LEU A C 1
ATOM 826 O O . LEU A 1 106 ? -14.747 -0.714 1.917 1.00 74.62 106 LEU A O 1
ATOM 830 N N . GLN A 1 107 ? -15.108 0.883 3.441 1.00 75.31 107 GLN A N 1
ATOM 831 C CA . GLN A 1 107 ? -15.269 1.951 2.448 1.00 75.31 107 GLN A CA 1
ATOM 832 C C . GLN A 1 107 ? -14.002 2.175 1.621 1.00 75.31 107 GLN A C 1
ATOM 834 O O . GLN A 1 107 ? -14.084 2.380 0.412 1.00 75.31 107 GLN A O 1
ATOM 839 N N . THR A 1 108 ? -12.836 2.101 2.259 1.00 75.50 108 THR A N 1
ATOM 840 C CA . THR A 1 108 ? -11.545 2.261 1.582 1.00 75.50 108 THR A CA 1
ATOM 841 C C . THR A 1 108 ? -11.254 1.078 0.668 1.00 75.50 108 THR A C 1
ATOM 843 O O . THR A 1 108 ? -10.867 1.279 -0.480 1.00 75.50 108 THR A O 1
ATOM 846 N N . THR A 1 109 ? -11.504 -0.147 1.132 1.00 69.88 109 THR A N 1
ATOM 847 C CA . THR A 1 109 ? -11.334 -1.353 0.319 1.00 69.88 109 THR A CA 1
ATOM 848 C C . THR A 1 109 ? -12.233 -1.331 -0.916 1.00 69.88 109 THR A C 1
ATOM 850 O O . THR A 1 109 ? -11.794 -1.679 -2.007 1.00 69.88 109 THR A O 1
ATOM 853 N N . LEU A 1 110 ? -13.470 -0.848 -0.775 1.00 64.31 110 LEU A N 1
ATOM 854 C CA . LEU A 1 110 ? -14.407 -0.673 -1.889 1.00 64.31 110 LEU A CA 1
ATOM 855 C C . LEU A 1 110 ? -14.034 0.486 -2.830 1.00 64.31 110 LEU A C 1
ATOM 857 O O . LEU A 1 110 ? -14.490 0.510 -3.972 1.00 64.31 110 LEU A O 1
ATOM 861 N N . ALA A 1 111 ? -13.235 1.448 -2.362 1.00 66.31 111 ALA A N 1
ATOM 862 C CA . ALA A 1 111 ? -12.726 2.551 -3.174 1.00 66.31 111 ALA A CA 1
ATOM 863 C C . ALA A 1 111 ? -11.518 2.146 -4.032 1.00 66.31 111 ALA A C 1
ATOM 865 O O . ALA A 1 111 ? -11.190 2.853 -4.992 1.00 66.31 111 ALA A O 1
ATOM 866 N N . PHE A 1 112 ? -10.869 1.013 -3.734 1.00 62.75 112 PHE A N 1
ATOM 867 C CA . PHE A 1 112 ? -9.968 0.407 -4.701 1.00 62.75 112 PHE A CA 1
ATOM 868 C C . PHE A 1 112 ? -10.801 -0.042 -5.896 1.00 62.75 112 PHE A C 1
ATOM 870 O O . PHE A 1 112 ? -11.828 -0.699 -5.707 1.00 62.75 112 PHE A O 1
ATOM 877 N N . PRO A 1 113 ? -10.408 0.324 -7.129 1.00 56.03 113 PRO A N 1
ATOM 878 C CA . PRO A 1 113 ? -11.121 -0.141 -8.298 1.00 56.03 113 PRO A CA 1
ATOM 879 C C . PRO A 1 113 ? -11.121 -1.665 -8.241 1.00 56.03 113 PRO A C 1
ATOM 881 O O . PRO A 1 113 ? -10.078 -2.301 -8.380 1.00 56.03 113 PRO A O 1
ATOM 884 N N . SER A 1 114 ? -12.297 -2.247 -8.009 1.00 46.53 114 SER A N 1
ATOM 885 C CA . SER A 1 114 ? -12.529 -3.651 -8.295 1.00 46.53 114 SER A CA 1
ATOM 886 C C . SER A 1 114 ? -12.319 -3.790 -9.792 1.00 46.53 114 SER A C 1
ATOM 888 O O . SER A 1 114 ? -13.208 -3.544 -10.600 1.00 46.53 114 SER A O 1
ATOM 890 N N . MET A 1 115 ? -11.098 -4.144 -10.173 1.00 39.69 115 MET A N 1
ATOM 891 C CA . MET A 1 115 ? -10.736 -4.508 -11.534 1.00 39.69 115 MET A CA 1
ATOM 892 C C . MET A 1 115 ? -11.401 -5.832 -11.961 1.00 39.69 115 MET A C 1
ATOM 894 O O . MET A 1 115 ? -11.167 -6.350 -13.045 1.00 39.69 115 MET A O 1
ATOM 898 N N . THR A 1 116 ? -12.317 -6.350 -11.147 1.00 38.06 116 THR A N 1
ATOM 899 C CA . THR A 1 116 ? -13.423 -7.220 -11.523 1.00 38.06 116 THR A CA 1
ATOM 900 C C . THR A 1 116 ? -14.654 -6.385 -11.889 1.00 38.06 116 THR A C 1
ATOM 902 O O . THR A 1 116 ? -15.571 -6.250 -11.093 1.00 38.06 116 THR A O 1
ATOM 905 N N . VAL A 1 117 ? -14.679 -5.824 -13.102 1.00 41.25 117 VAL A N 1
ATOM 906 C CA . VAL A 1 117 ? -15.794 -5.896 -14.075 1.00 41.25 117 VAL A CA 1
ATOM 907 C C . VAL A 1 117 ? -15.416 -5.061 -15.307 1.00 41.25 117 VAL A C 1
ATOM 909 O O . VAL A 1 117 ? -15.162 -3.866 -15.217 1.00 41.25 117 VAL A O 1
ATOM 912 N N . SER A 1 118 ? -15.493 -5.717 -16.471 1.00 31.52 118 SER A N 1
ATOM 913 C CA . SER A 1 118 ? -15.535 -5.148 -17.827 1.00 31.52 118 SER A CA 1
ATOM 914 C C . SER A 1 118 ? -14.254 -5.227 -18.672 1.00 31.52 118 SER A C 1
ATOM 916 O O . SER A 1 118 ? -13.865 -4.264 -19.325 1.00 31.52 118 SER A O 1
ATOM 918 N N . CYS A 1 119 ? -13.733 -6.448 -18.856 1.00 35.97 119 CYS A N 1
ATOM 919 C CA . CYS A 1 119 ? -13.548 -6.907 -20.238 1.00 35.97 119 CYS A CA 1
ATOM 920 C C . CYS A 1 119 ? -14.919 -6.840 -20.929 1.00 35.97 119 CYS A C 1
ATOM 922 O O . CYS A 1 119 ? -15.730 -7.760 -20.811 1.00 35.97 119 CYS A O 1
ATOM 924 N N . ARG A 1 120 ? -15.212 -5.730 -21.605 1.00 26.52 120 ARG A N 1
ATOM 925 C CA . ARG A 1 120 ? -16.284 -5.675 -22.593 1.00 26.52 120 ARG A CA 1
ATOM 926 C C . ARG A 1 120 ? -15.694 -5.109 -23.876 1.00 26.52 120 ARG A C 1
ATOM 928 O O . ARG A 1 120 ? -15.604 -3.897 -24.007 1.00 26.52 120 ARG A O 1
ATOM 935 N N . MET A 1 121 ? -15.340 -6.075 -24.730 1.00 32.72 121 MET A N 1
ATOM 936 C CA . MET A 1 121 ? -15.085 -6.038 -26.178 1.00 32.72 121 MET A CA 1
ATOM 937 C C . MET A 1 121 ? -14.021 -5.069 -26.685 1.00 32.72 121 MET A C 1
ATOM 939 O O . MET A 1 121 ? -14.260 -3.847 -26.677 1.00 32.72 121 MET A O 1
#

Secondary structure (DSSP, 8-state):
--GGGT----TTT--TTS-PPPPPPP-SHHHHHHHHHHHHHHHHHHS-HHHHHHHHHHHHHHHHHHHH----TTTHHHHHHHHHHHHHHHHHHHHHTTT-HHHHHHHHHHHS----S----

Sequence (121 aa):
MAWLNAGGVNMQNFSAGVAAPKPPVASSMGLLVDAARMLCRYAQEFYAQPVRDVLESVLDLVQQLDGWHSWMASDIPHIVFWINSVLEQFRSQVHFSNGDIHTTSLQTTLAFPSMTVSCRM

Radius of gyration: 15.61 Å; chains: 1; bounding box: 35×26×44 Å

Foldseek 3Di:
DVVLQVDDAQPPPRDPPDDHDGPPQPQALVVVLVVLVVVLVVCVVDHDPLVSLLSVLVNVVSVVVNVPDHDHSVCSVVNVVVSVVLVVQLVVVCVVVVRPSNVSSVVSSPVPPPPPDDPDD